Protein AF-A0A484FQI4-F1 (afdb_monomer_lite)

pLDDT: mean 73.91, std 22.21, range [32.84, 96.06]

Radius of gyration: 24.06 Å; chains: 1; bounding box: 72×67×41 Å

Structure (mmCIF, N/CA/C/O backbone):
data_AF-A0A484FQI4-F1
#
_entry.id   AF-A0A484FQI4-F1
#
loop_
_atom_site.group_PDB
_atom_site.id
_atom_site.type_symbol
_atom_site.label_atom_id
_atom_site.label_alt_id
_atom_site.label_comp_id
_atom_site.label_asym_id
_atom_site.label_entity_id
_atom_site.label_seq_id
_atom_site.pdbx_PDB_ins_code
_atom_site.Cartn_x
_atom_site.Cartn_y
_atom_site.Cartn_z
_atom_site.occupancy
_atom_site.B_iso_or_equiv
_atom_site.auth_seq_id
_atom_site.auth_comp_id
_atom_site.auth_asym_id
_atom_site.auth_atom_id
_atom_site.pdbx_PDB_model_num
ATOM 1 N N . MET A 1 1 ? -56.337 42.368 -18.624 1.00 35.72 1 MET A N 1
ATOM 2 C CA . MET A 1 1 ? -56.984 42.979 -17.447 1.00 35.72 1 MET A CA 1
ATOM 3 C C . MET A 1 1 ? -56.050 42.808 -16.255 1.00 35.72 1 MET A C 1
ATOM 5 O O . MET A 1 1 ? -55.708 41.681 -15.943 1.00 35.72 1 MET A O 1
ATOM 9 N N . TYR A 1 2 ? -55.596 43.946 -15.723 1.00 35.25 2 TYR A N 1
ATOM 10 C CA . TYR A 1 2 ? -54.924 44.242 -14.446 1.00 35.25 2 TYR A CA 1
ATOM 11 C C . TYR A 1 2 ? -53.632 43.528 -13.981 1.00 35.25 2 TYR A C 1
ATOM 13 O O . TYR A 1 2 ? -53.630 42.452 -13.396 1.00 35.25 2 TYR A O 1
ATOM 21 N N . LEU A 1 3 ? -52.545 44.292 -14.160 1.00 34.69 3 LEU A N 1
ATOM 22 C CA . LEU A 1 3 ? -51.413 44.529 -13.253 1.00 34.69 3 LEU A CA 1
ATOM 23 C C . LEU A 1 3 ? -51.854 44.702 -11.776 1.00 34.69 3 LEU A C 1
ATOM 25 O O . LEU A 1 3 ? -52.909 45.290 -11.551 1.00 34.69 3 LEU A O 1
ATOM 29 N N . ILE A 1 4 ? -51.010 44.331 -10.800 1.00 43.09 4 ILE A N 1
ATOM 30 C CA . ILE A 1 4 ? -50.448 45.228 -9.754 1.00 43.09 4 ILE A CA 1
ATOM 31 C C . ILE A 1 4 ? -49.580 44.434 -8.747 1.00 43.09 4 ILE A C 1
ATOM 33 O O . ILE A 1 4 ? -50.003 43.448 -8.149 1.00 43.09 4 ILE A O 1
ATOM 37 N N . LEU A 1 5 ? -48.347 44.931 -8.591 1.00 40.19 5 LEU A N 1
ATOM 38 C CA . LEU A 1 5 ? -47.340 44.689 -7.550 1.00 40.19 5 LEU A CA 1
ATOM 39 C C . LEU A 1 5 ? -47.883 44.841 -6.121 1.00 40.19 5 LEU A C 1
ATOM 41 O O . LEU A 1 5 ? -48.623 45.781 -5.877 1.00 40.19 5 LEU A O 1
ATOM 45 N N . PHE A 1 6 ? -47.278 44.144 -5.152 1.00 36.16 6 PHE A N 1
ATOM 46 C CA . PHE A 1 6 ? -46.799 44.818 -3.937 1.00 36.16 6 PHE A CA 1
ATOM 47 C C . PHE A 1 6 ? -45.475 44.220 -3.455 1.00 36.16 6 PHE A C 1
ATOM 49 O O . PHE A 1 6 ? -45.371 43.050 -3.101 1.00 36.16 6 PHE A O 1
ATOM 56 N N . ALA A 1 7 ? -44.460 45.081 -3.448 1.00 38.53 7 ALA A N 1
ATOM 57 C CA . ALA A 1 7 ? -43.189 44.898 -2.775 1.00 38.53 7 ALA A CA 1
ATOM 58 C C . ALA A 1 7 ? -43.320 45.261 -1.287 1.00 38.53 7 ALA A C 1
ATOM 60 O O . ALA A 1 7 ? -44.008 46.224 -0.948 1.00 38.53 7 ALA A O 1
ATOM 61 N N . ARG A 1 8 ? -42.557 44.591 -0.416 1.00 41.00 8 ARG A N 1
ATOM 62 C CA . ARG A 1 8 ? -41.983 45.228 0.777 1.00 41.00 8 ARG A CA 1
ATOM 63 C C . ARG A 1 8 ? -40.586 44.686 1.054 1.00 41.00 8 ARG A C 1
ATOM 65 O O . ARG A 1 8 ? -40.403 43.515 1.363 1.00 41.00 8 ARG A O 1
ATOM 72 N N . LEU A 1 9 ? -39.626 45.601 0.943 1.00 36.59 9 LEU A N 1
ATOM 73 C CA . LEU A 1 9 ? -38.297 45.518 1.528 1.00 36.59 9 LEU A CA 1
ATOM 74 C C . LEU A 1 9 ? -38.392 45.492 3.060 1.00 36.59 9 LEU A C 1
ATOM 76 O O . LEU A 1 9 ? -39.155 46.270 3.633 1.00 36.59 9 LEU A O 1
ATOM 80 N N . ILE A 1 10 ? -37.506 44.733 3.706 1.00 47.31 10 ILE A N 1
ATOM 81 C CA . ILE A 1 10 ? -36.900 45.148 4.976 1.00 47.31 10 ILE A CA 1
ATOM 82 C C . ILE A 1 10 ? -35.379 45.063 4.814 1.00 47.31 10 ILE A C 1
ATOM 84 O O . ILE A 1 10 ? -34.810 44.011 4.538 1.00 47.31 10 ILE A O 1
ATOM 88 N N . TYR A 1 11 ? -34.761 46.234 4.940 1.00 32.84 11 TYR A N 1
ATOM 89 C CA . TYR A 1 11 ? -33.333 46.492 5.082 1.00 32.84 11 TYR A CA 1
ATOM 90 C C . TYR A 1 11 ? -32.823 45.938 6.424 1.00 32.84 11 TYR A C 1
ATOM 92 O O . TYR A 1 11 ? -33.485 46.110 7.444 1.00 32.84 11 TYR A O 1
ATOM 100 N N . GLY A 1 12 ? -31.618 45.365 6.456 1.00 33.72 12 GLY A N 1
ATOM 101 C CA . GLY A 1 12 ? -30.969 44.970 7.710 1.00 33.72 12 GLY A CA 1
ATOM 102 C C . GLY A 1 12 ? -29.558 44.434 7.500 1.00 33.72 12 GLY A C 1
ATOM 103 O O . GLY A 1 12 ? -29.353 43.253 7.267 1.00 33.72 12 GLY A O 1
ATOM 104 N N . THR A 1 13 ? -28.586 45.335 7.548 1.00 42.75 13 THR A N 1
ATOM 105 C CA . THR A 1 13 ? -27.150 45.134 7.332 1.00 42.75 13 THR A CA 1
ATOM 106 C C . THR A 1 13 ? -26.477 44.252 8.390 1.00 42.75 13 THR A C 1
ATOM 108 O O . THR A 1 13 ? -26.612 44.531 9.580 1.00 42.75 13 THR A O 1
ATOM 111 N N . SER A 1 14 ? -25.621 43.310 7.979 1.00 39.47 14 SER A N 1
ATOM 112 C CA . SER A 1 14 ? -24.415 42.932 8.736 1.00 39.47 14 SER A CA 1
ATOM 113 C C . SER A 1 14 ? -23.337 42.340 7.825 1.00 39.47 14 SER A C 1
ATOM 115 O O . SER A 1 14 ? -23.612 41.641 6.855 1.00 39.47 14 SER A O 1
ATOM 117 N N . ARG A 1 15 ? -22.103 42.741 8.125 1.00 41.00 15 ARG A N 1
ATOM 118 C CA . ARG A 1 15 ? -20.862 42.572 7.366 1.00 41.00 15 ARG A CA 1
ATOM 119 C C . ARG A 1 15 ? -20.367 41.117 7.329 1.00 41.00 15 ARG A C 1
ATOM 121 O O . ARG A 1 15 ? -20.422 40.431 8.335 1.00 41.00 15 ARG A O 1
ATOM 128 N N . VAL A 1 16 ? -19.786 40.761 6.178 1.00 39.62 16 VAL A N 1
ATOM 129 C CA . VAL A 1 16 ? -18.525 40.016 5.963 1.00 39.62 16 VAL A CA 1
ATOM 130 C C . VAL A 1 16 ? -18.242 38.798 6.856 1.00 39.62 16 VAL A C 1
ATOM 132 O O . VAL A 1 16 ? -17.796 38.958 7.984 1.00 39.62 16 VAL A O 1
ATOM 135 N N . GLN A 1 17 ? -18.245 37.602 6.251 1.00 38.94 17 GLN A N 1
ATOM 136 C CA . GLN A 1 17 ? -17.130 36.660 6.424 1.00 38.94 17 GLN A CA 1
ATOM 137 C C . GLN A 1 17 ? -17.020 35.694 5.224 1.00 38.94 17 GLN A C 1
ATOM 139 O O . GLN A 1 17 ? -18.004 35.038 4.887 1.00 38.94 17 GLN A O 1
ATOM 144 N N . PRO A 1 18 ? -15.853 35.588 4.560 1.00 42.28 18 PRO A N 1
ATOM 145 C CA . PRO A 1 18 ? -15.607 34.577 3.541 1.00 42.28 18 PRO A CA 1
ATOM 146 C C . PRO A 1 18 ? -15.161 33.279 4.225 1.00 42.28 18 PRO A C 1
ATOM 148 O O . PRO A 1 18 ? -14.034 33.182 4.709 1.00 42.28 18 PRO A O 1
ATOM 151 N N . SER A 1 19 ? -16.020 32.262 4.275 1.00 44.78 19 SER A N 1
ATOM 152 C CA . SER A 1 19 ? -15.604 30.913 4.672 1.00 44.78 19 SER A CA 1
ATOM 153 C C . SER A 1 19 ? -14.944 30.208 3.487 1.00 44.78 19 SER A C 1
ATOM 155 O O . SER A 1 19 ? -15.548 29.408 2.775 1.00 44.78 19 SER A O 1
ATOM 157 N N . LEU A 1 20 ? -13.672 30.554 3.291 1.00 40.75 20 LEU A N 1
ATOM 158 C CA . LEU A 1 20 ? -12.640 29.615 2.865 1.00 40.75 20 LEU A CA 1
ATOM 159 C C . LEU A 1 20 ? -12.588 28.438 3.870 1.00 40.75 20 LEU A C 1
ATOM 161 O O . LEU A 1 20 ? -12.995 28.606 5.017 1.00 40.75 20 LEU A O 1
ATOM 165 N N . LEU A 1 21 ? -11.987 27.311 3.464 1.00 38.75 21 LEU A N 1
ATOM 166 C CA . LEU A 1 21 ? -11.820 26.041 4.202 1.00 38.75 21 LEU A CA 1
ATOM 167 C C . LEU A 1 21 ? -13.087 25.167 4.218 1.00 38.75 21 LEU A C 1
ATOM 169 O O . LEU A 1 21 ? -14.098 25.505 4.809 1.00 38.75 21 LEU A O 1
ATOM 173 N N . ARG A 1 22 ? -13.082 23.974 3.628 1.00 37.97 22 ARG A N 1
ATOM 174 C CA . ARG A 1 22 ? -12.135 22.902 3.935 1.00 37.97 22 ARG A CA 1
ATOM 175 C C . ARG A 1 22 ? -12.051 21.968 2.729 1.00 37.97 22 ARG A C 1
ATOM 177 O O . ARG A 1 22 ? -13.027 21.312 2.379 1.00 37.97 22 ARG A O 1
ATOM 184 N N . HIS A 1 23 ? -10.874 21.884 2.112 1.00 37.53 23 HIS A N 1
ATOM 185 C CA . HIS A 1 23 ? -10.513 20.671 1.390 1.00 37.53 23 HIS A CA 1
ATOM 186 C C . HIS A 1 23 ? -10.647 19.540 2.406 1.00 37.53 23 HIS A C 1
ATOM 188 O O . HIS A 1 23 ? -9.883 19.483 3.369 1.00 37.53 23 HIS A O 1
ATOM 194 N N . HIS A 1 24 ? -11.659 18.693 2.238 1.00 41.59 24 HIS A N 1
ATOM 195 C CA . HIS A 1 24 ? -11.746 17.414 2.922 1.00 41.59 24 HIS A CA 1
ATOM 196 C C . HIS A 1 24 ? -10.610 16.528 2.390 1.00 41.59 24 HIS A C 1
ATOM 198 O O . HIS A 1 24 ? -10.826 15.596 1.620 1.00 41.59 24 HIS A O 1
ATOM 204 N N . LEU A 1 25 ? -9.376 16.853 2.783 1.00 44.66 25 LEU A N 1
ATOM 205 C CA . LEU A 1 25 ? -8.340 15.858 2.971 1.00 44.66 25 LEU A CA 1
ATOM 206 C C . LEU A 1 25 ? -8.942 14.879 3.973 1.00 44.66 25 LEU A C 1
ATOM 208 O O . LEU A 1 25 ? -9.208 15.223 5.125 1.00 44.66 25 LEU A O 1
ATOM 212 N N . PHE A 1 26 ? -9.286 13.697 3.478 1.00 43.44 26 PHE A N 1
ATOM 213 C CA . PHE A 1 26 ? -9.674 12.557 4.290 1.00 43.44 26 PHE A CA 1
ATOM 214 C C . PHE A 1 26 ? -8.426 12.137 5.090 1.00 43.44 26 PHE A C 1
ATOM 216 O O . PHE A 1 26 ? -7.767 11.162 4.746 1.00 43.44 26 PHE A O 1
ATOM 223 N N . ASN A 1 27 ? -8.053 12.909 6.118 1.00 44.16 27 ASN A N 1
ATOM 224 C CA . ASN A 1 27 ? -7.050 12.484 7.088 1.00 44.16 27 ASN A CA 1
ATOM 225 C C . ASN A 1 27 ? -7.704 11.405 7.939 1.00 44.16 27 ASN A C 1
ATOM 227 O O . ASN A 1 27 ? -8.528 11.673 8.815 1.00 44.16 27 ASN A O 1
ATOM 231 N N . MET A 1 28 ? -7.393 10.161 7.599 1.00 58.38 28 MET A N 1
ATOM 232 C CA . MET A 1 28 ? -7.670 9.031 8.462 1.00 58.38 28 MET A CA 1
ATOM 233 C C . MET A 1 28 ? -6.585 8.988 9.531 1.00 58.38 28 MET A C 1
ATOM 235 O O . MET A 1 28 ? -5.453 8.603 9.254 1.00 58.38 28 MET A O 1
ATOM 239 N N . HIS A 1 29 ? -6.947 9.381 10.746 1.00 50.81 29 HIS A N 1
ATOM 240 C CA . HIS A 1 29 ? -6.098 9.245 11.919 1.00 50.81 29 HIS A CA 1
ATOM 241 C C . HIS A 1 29 ? -6.399 7.892 12.574 1.00 50.81 29 HIS A C 1
ATOM 243 O O . HIS A 1 29 ? -7.506 7.676 13.076 1.00 50.81 29 HIS A O 1
ATOM 249 N N . PHE A 1 30 ? -5.454 6.951 12.509 1.00 50.44 30 PHE A N 1
ATOM 250 C CA . PHE A 1 30 ? -5.636 5.605 13.054 1.00 50.44 30 PHE A CA 1
ATOM 251 C C . PHE A 1 30 ? -5.093 5.520 14.486 1.00 50.44 30 PHE A C 1
ATOM 253 O O . PHE A 1 30 ? -3.892 5.639 14.707 1.00 50.44 30 PHE A O 1
ATOM 260 N N . SER A 1 31 ? -5.977 5.279 15.459 1.00 46.88 31 SER A N 1
ATOM 261 C CA . SER A 1 31 ? -5.616 4.980 16.852 1.00 46.88 31 SER A CA 1
ATOM 262 C C . SER A 1 31 ? -5.973 3.526 17.142 1.00 46.88 31 SER A C 1
ATOM 264 O O . SER A 1 31 ? -7.096 3.221 17.540 1.00 46.88 31 SER A O 1
ATOM 266 N N . SER A 1 32 ? -5.066 2.586 16.891 1.00 52.16 32 SER A N 1
ATOM 267 C CA . SER A 1 32 ? -5.269 1.191 17.296 1.00 52.16 32 SER A CA 1
ATOM 268 C C . SER A 1 32 ? -3.954 0.580 17.758 1.00 52.16 32 SER A C 1
ATOM 270 O O . SER A 1 32 ? -2.983 0.535 17.011 1.00 52.16 32 SER A O 1
ATOM 272 N N . PHE A 1 33 ? -3.939 0.121 19.007 1.00 57.03 33 PHE A N 1
ATOM 273 C CA . PHE A 1 33 ? -2.843 -0.594 19.652 1.00 57.03 33 PHE 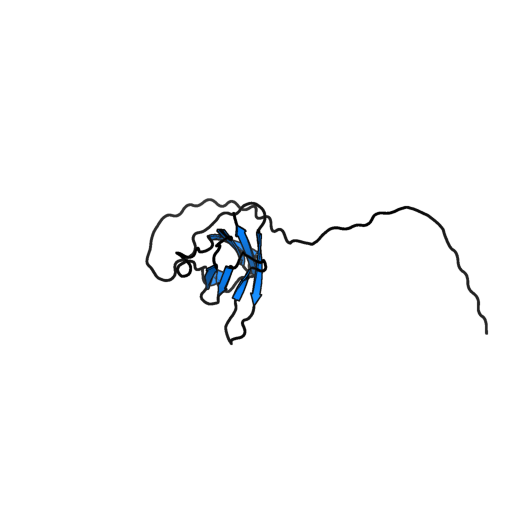A CA 1
ATOM 274 C C . PHE A 1 33 ? -3.316 -2.019 19.930 1.00 57.03 33 PHE A C 1
ATOM 276 O O . PHE A 1 33 ? -4.208 -2.229 20.748 1.00 57.03 33 PHE A O 1
ATOM 283 N N . ILE A 1 34 ? -2.725 -3.002 19.252 1.00 54.47 34 ILE A N 1
ATOM 284 C CA . ILE A 1 34 ? -2.832 -4.408 19.646 1.00 54.47 34 ILE A CA 1
ATOM 285 C C . ILE A 1 34 ? -1.415 -4.978 19.630 1.00 54.47 34 ILE A C 1
ATOM 287 O O . ILE A 1 34 ? -0.811 -5.156 18.576 1.00 54.47 34 ILE A O 1
ATOM 291 N N . SER A 1 35 ? -0.877 -5.209 20.827 1.00 55.78 35 SER A N 1
ATOM 292 C CA . SER A 1 35 ? 0.399 -5.888 21.036 1.00 55.78 35 SER A CA 1
ATOM 293 C C . SER A 1 35 ? 0.245 -7.387 20.807 1.00 55.78 35 SER A C 1
ATOM 295 O O . SER A 1 35 ? -0.502 -8.037 21.532 1.00 55.78 35 SER A O 1
ATOM 297 N N . ALA A 1 36 ? 1.030 -7.937 19.884 1.00 48.75 36 ALA A N 1
ATOM 298 C CA . ALA A 1 36 ? 1.568 -9.291 19.979 1.00 48.75 36 ALA A CA 1
ATOM 299 C C . ALA A 1 36 ? 2.780 -9.412 19.045 1.00 48.75 36 ALA A C 1
ATOM 301 O O . ALA A 1 36 ? 2.652 -9.325 17.827 1.00 48.75 36 ALA A O 1
ATOM 302 N N . ALA A 1 37 ? 3.966 -9.599 19.622 1.00 56.16 37 ALA A N 1
ATOM 303 C CA . ALA A 1 37 ? 5.133 -10.047 18.877 1.00 56.16 37 ALA A CA 1
ATOM 304 C C . ALA A 1 37 ? 4.981 -11.547 18.586 1.00 56.16 37 ALA A C 1
ATOM 306 O O . ALA A 1 37 ? 4.738 -12.325 19.508 1.00 56.16 37 ALA A O 1
ATOM 307 N N . ALA A 1 38 ? 5.169 -11.957 17.334 1.00 48.75 38 ALA A N 1
ATOM 308 C CA . ALA A 1 38 ? 5.356 -13.356 16.975 1.00 48.75 38 ALA A CA 1
ATOM 309 C C . ALA A 1 38 ? 6.615 -13.488 16.110 1.00 48.75 38 ALA A C 1
ATOM 311 O O . ALA A 1 38 ? 6.721 -12.910 15.030 1.00 48.75 38 ALA A O 1
ATOM 312 N N . LEU A 1 39 ? 7.592 -14.224 16.641 1.00 57.75 39 LEU A N 1
ATOM 313 C CA . LEU A 1 39 ? 8.778 -14.687 15.931 1.00 57.75 39 LEU A CA 1
ATOM 314 C C . LEU A 1 39 ? 8.421 -15.886 15.027 1.00 57.75 39 LEU A C 1
ATOM 316 O O . LEU A 1 39 ? 7.511 -16.647 15.348 1.00 57.75 39 LEU A O 1
ATOM 320 N N . PHE A 1 40 ? 9.254 -16.075 13.994 1.00 45.19 40 PHE A N 1
ATOM 321 C CA . PHE A 1 40 ? 9.634 -17.328 13.307 1.00 45.19 40 PHE A CA 1
ATOM 322 C C . PHE A 1 40 ? 9.216 -17.551 11.830 1.00 45.19 40 PHE A C 1
ATOM 324 O O . PHE A 1 40 ? 8.070 -17.818 11.502 1.00 45.19 40 PHE A O 1
ATOM 331 N N . VAL A 1 41 ? 10.270 -17.506 10.989 1.00 43.91 41 VAL A N 1
ATOM 332 C CA . VAL A 1 41 ? 10.714 -18.390 9.877 1.00 43.91 41 VAL A CA 1
ATOM 333 C C . VAL A 1 41 ? 9.686 -18.875 8.837 1.00 43.91 41 VAL A C 1
ATOM 335 O O . VAL A 1 41 ? 8.830 -19.689 9.158 1.00 43.91 41 VAL A O 1
ATOM 338 N N . SER A 1 42 ? 9.912 -18.580 7.543 1.00 47.25 42 SER A N 1
ATOM 339 C CA . SER A 1 42 ? 10.322 -19.589 6.528 1.00 47.25 42 SER A CA 1
ATOM 340 C C . SER A 1 42 ? 10.155 -19.162 5.063 1.00 47.25 42 SER A C 1
ATOM 342 O O . SER A 1 42 ? 9.146 -18.590 4.682 1.00 47.25 42 SER A O 1
ATOM 344 N N . ALA A 1 43 ? 11.151 -19.593 4.276 1.00 37.34 43 ALA A N 1
ATOM 345 C CA . ALA A 1 43 ? 11.122 -20.086 2.892 1.00 37.34 43 ALA A CA 1
ATOM 346 C C . ALA A 1 43 ? 10.538 -19.210 1.761 1.00 37.34 43 ALA A C 1
ATOM 348 O O . ALA A 1 43 ? 9.421 -18.716 1.777 1.00 37.34 43 ALA A O 1
ATOM 349 N N . ARG A 1 44 ? 11.347 -19.076 0.708 1.00 47.56 44 ARG A N 1
ATOM 350 C CA . ARG A 1 44 ? 11.209 -18.139 -0.408 1.00 47.56 44 ARG A CA 1
ATOM 351 C C . ARG A 1 44 ? 10.165 -18.627 -1.420 1.00 47.56 44 ARG A C 1
ATOM 353 O O . ARG A 1 44 ? 10.507 -19.271 -2.404 1.00 47.56 44 ARG A O 1
ATOM 360 N N . ALA A 1 45 ? 8.914 -18.270 -1.177 1.00 41.75 45 ALA A N 1
ATOM 361 C CA . ALA A 1 45 ? 7.866 -18.068 -2.173 1.00 41.75 45 ALA A CA 1
ATOM 362 C C . ALA A 1 45 ? 7.159 -16.777 -1.741 1.00 41.75 45 ALA A C 1
ATOM 364 O O . ALA A 1 45 ? 6.769 -16.712 -0.582 1.00 41.75 45 ALA A O 1
ATOM 365 N N . GLY A 1 46 ? 7.126 -15.749 -2.605 1.00 55.84 46 GLY A N 1
ATOM 366 C CA . GLY A 1 46 ? 6.711 -14.357 -2.322 1.00 55.84 46 GLY A CA 1
ATOM 367 C C . GLY A 1 46 ? 6.130 -14.118 -0.924 1.00 55.84 46 GLY A C 1
ATOM 368 O O . GLY A 1 46 ? 4.941 -14.343 -0.707 1.00 55.84 46 GLY A O 1
ATOM 369 N N . GLY A 1 47 ? 6.997 -13.746 0.024 1.00 75.44 47 GLY A N 1
ATOM 370 C CA . GLY A 1 47 ? 6.662 -13.672 1.447 1.00 75.44 47 GLY A CA 1
ATOM 371 C C . GLY A 1 47 ? 5.546 -12.675 1.749 1.00 75.44 47 GLY A C 1
ATOM 372 O O . GLY A 1 47 ? 5.221 -11.820 0.929 1.00 75.44 47 GLY A O 1
ATOM 373 N N . LEU A 1 48 ? 4.945 -12.781 2.934 1.00 87.69 48 LEU A N 1
ATOM 374 C CA . LEU A 1 48 ? 4.027 -11.755 3.423 1.00 87.69 48 LEU A CA 1
ATOM 375 C C . LEU A 1 48 ? 4.825 -10.552 3.936 1.00 87.69 48 LEU A C 1
ATOM 377 O O . LEU A 1 48 ? 5.844 -10.718 4.608 1.00 87.69 48 LEU A O 1
ATOM 381 N N . CYS A 1 49 ? 4.340 -9.345 3.655 1.00 90.31 49 CYS A N 1
ATOM 382 C CA . CYS A 1 49 ? 4.861 -8.132 4.264 1.00 90.31 49 CYS A CA 1
ATOM 383 C C . CYS A 1 49 ? 4.776 -8.242 5.791 1.00 90.31 49 CYS A C 1
ATOM 385 O O . CYS A 1 49 ? 3.766 -8.697 6.334 1.00 90.31 49 CYS A O 1
ATOM 387 N N . ALA A 1 50 ? 5.819 -7.782 6.482 1.00 90.50 50 ALA A N 1
ATOM 388 C CA . ALA A 1 50 ? 5.793 -7.688 7.935 1.00 90.50 50 ALA A CA 1
ATOM 389 C C . ALA A 1 50 ? 4.693 -6.717 8.383 1.00 90.50 50 ALA A C 1
ATOM 391 O O . ALA A 1 50 ? 4.464 -5.699 7.724 1.00 90.50 50 ALA A O 1
ATOM 392 N N . ASP A 1 51 ? 4.043 -7.004 9.508 1.00 91.88 51 ASP A N 1
ATOM 393 C CA . ASP A 1 51 ? 3.079 -6.077 10.096 1.00 91.88 51 ASP A CA 1
ATOM 394 C C . ASP A 1 51 ? 3.778 -4.771 10.519 1.00 91.88 51 ASP A C 1
ATOM 396 O O . ASP A 1 51 ? 4.959 -4.754 10.880 1.00 91.88 51 ASP A O 1
ATOM 400 N N . ALA A 1 52 ? 3.046 -3.662 10.455 1.00 92.44 52 ALA A N 1
ATOM 401 C CA . ALA A 1 52 ? 3.534 -2.342 10.831 1.00 92.44 52 ALA A CA 1
ATOM 402 C C . ALA A 1 52 ? 2.538 -1.637 11.751 1.00 92.44 52 ALA A C 1
ATOM 404 O O . ALA A 1 52 ? 1.329 -1.823 11.641 1.00 92.44 52 ALA A O 1
ATOM 405 N N . THR A 1 53 ? 3.055 -0.767 12.611 1.00 91.81 53 THR A N 1
ATOM 406 C CA . THR A 1 53 ? 2.247 0.179 13.383 1.00 91.81 53 THR A CA 1
ATOM 407 C C . THR A 1 53 ? 2.472 1.563 12.806 1.00 91.81 53 THR A C 1
ATOM 409 O O . THR A 1 53 ? 3.617 1.971 12.616 1.00 91.81 53 THR A O 1
ATOM 412 N N . VAL A 1 54 ? 1.388 2.282 12.535 1.00 90.06 54 VAL A N 1
ATOM 413 C CA . VAL A 1 54 ? 1.439 3.658 12.034 1.00 90.06 54 VAL A CA 1
ATOM 414 C C . VAL A 1 54 ? 0.866 4.612 13.070 1.00 90.06 54 VAL A C 1
ATOM 416 O O . VAL A 1 54 ? -0.022 4.251 13.843 1.00 90.06 54 VAL A O 1
ATOM 419 N N . THR A 1 55 ? 1.378 5.834 13.081 1.00 88.81 55 THR A N 1
ATOM 420 C CA . THR A 1 55 ? 0.861 6.946 13.880 1.00 88.81 55 THR A CA 1
ATOM 421 C C . THR A 1 55 ? 0.789 8.194 13.005 1.00 88.81 55 THR A C 1
ATOM 423 O O . THR A 1 55 ? 1.446 8.274 11.966 1.00 88.81 55 THR A O 1
ATOM 426 N N . GLY A 1 56 ? -0.028 9.168 13.405 1.00 89.62 56 GLY A N 1
ATOM 427 C CA . GLY A 1 56 ? -0.229 10.390 12.628 1.00 89.62 56 GLY A CA 1
ATOM 428 C C . GLY A 1 56 ? -1.029 10.165 11.344 1.00 89.62 56 GLY A C 1
ATOM 429 O O . GLY A 1 56 ? -1.719 9.156 11.182 1.00 89.62 56 GLY A O 1
ATOM 430 N N . ASP A 1 57 ? -0.948 11.133 10.439 1.00 91.69 57 ASP A N 1
ATOM 431 C CA . ASP A 1 57 ? -1.741 11.160 9.214 1.00 91.69 57 ASP A CA 1
ATOM 432 C C . ASP A 1 57 ? -1.033 10.462 8.049 1.00 91.69 57 ASP A C 1
ATOM 434 O O . ASP A 1 57 ? 0.182 10.573 7.877 1.00 91.69 57 ASP A O 1
ATOM 438 N N . ALA A 1 58 ? -1.810 9.764 7.219 1.00 92.69 58 ALA A N 1
ATOM 439 C CA . ALA A 1 58 ? -1.303 9.177 5.986 1.00 92.69 58 ALA A CA 1
ATOM 440 C C . ALA A 1 58 ? -0.781 10.265 5.036 1.00 92.69 58 ALA A C 1
ATOM 442 O O . ALA A 1 58 ? -1.448 11.275 4.806 1.00 92.69 58 ALA A O 1
ATOM 443 N N . ILE A 1 59 ? 0.371 10.016 4.414 1.00 93.50 59 ILE A N 1
ATOM 444 C CA . ILE A 1 59 ? 0.953 10.917 3.411 1.00 93.50 59 ILE A CA 1
ATOM 445 C C . ILE A 1 59 ? 0.351 10.705 2.022 1.00 93.50 59 ILE A C 1
ATOM 447 O O . ILE A 1 59 ? 0.505 11.550 1.144 1.00 93.50 59 ILE A O 1
ATOM 451 N N . THR A 1 60 ? -0.306 9.561 1.800 1.00 94.19 60 THR A N 1
ATOM 452 C CA . THR A 1 60 ? -0.984 9.276 0.538 1.00 94.19 60 THR A CA 1
ATOM 453 C C . THR A 1 60 ? -2.189 8.362 0.708 1.00 94.19 60 THR A C 1
ATOM 455 O O . THR A 1 60 ? -2.221 7.484 1.571 1.00 94.19 60 THR A O 1
ATOM 458 N N . GLY A 1 61 ? -3.191 8.555 -0.146 1.00 94.31 61 GLY A N 1
ATOM 459 C CA . GLY A 1 61 ? -4.289 7.609 -0.338 1.00 94.31 61 GLY A CA 1
ATOM 460 C C . GLY A 1 61 ? -4.142 6.858 -1.657 1.00 94.31 61 GLY A C 1
ATOM 461 O O . GLY A 1 61 ? -3.445 7.306 -2.567 1.00 94.31 61 GLY A O 1
ATOM 462 N N . PHE A 1 62 ? -4.845 5.740 -1.802 1.00 95.31 62 PHE A N 1
ATOM 463 C CA . PHE A 1 62 ? -4.794 4.952 -3.031 1.00 95.31 62 PHE A CA 1
ATOM 464 C C . PHE A 1 62 ? -6.021 5.192 -3.918 1.00 95.31 62 PHE A C 1
ATOM 466 O O . PHE A 1 62 ? -7.062 5.707 -3.496 1.00 95.31 62 PHE A O 1
ATOM 473 N N . ARG A 1 63 ? -5.881 4.849 -5.196 1.00 94.00 63 ARG A N 1
ATOM 474 C CA . ARG A 1 63 ? -6.962 4.753 -6.176 1.00 94.00 63 ARG A CA 1
ATOM 475 C C . ARG A 1 63 ? -7.023 3.330 -6.704 1.00 94.00 63 ARG A C 1
ATOM 477 O O . ARG A 1 63 ? -5.987 2.709 -6.919 1.00 94.00 63 ARG A O 1
ATOM 484 N N . PHE A 1 64 ? -8.237 2.856 -6.942 1.00 92.19 64 PHE A N 1
ATOM 485 C CA . PHE A 1 64 ? -8.483 1.603 -7.636 1.00 92.19 64 PHE A CA 1
ATOM 486 C C . PHE A 1 64 ? -8.585 1.853 -9.143 1.00 92.19 64 PHE A C 1
ATOM 488 O O . PHE A 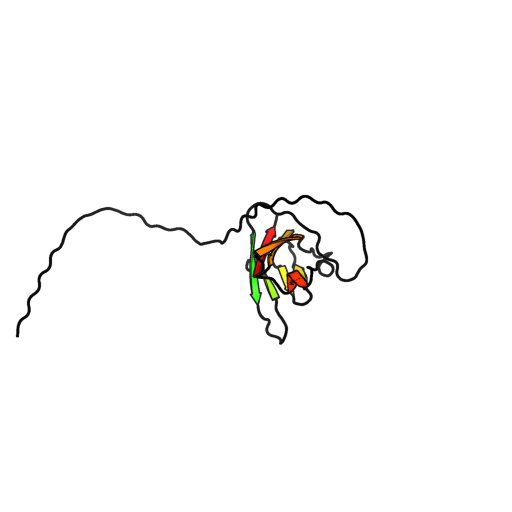1 64 ? -9.272 2.777 -9.581 1.00 92.19 64 PHE A O 1
ATOM 495 N N . SER A 1 65 ? -7.925 1.012 -9.928 1.00 89.25 65 SER A N 1
ATOM 496 C CA . SER A 1 65 ? -8.083 0.905 -11.373 1.00 89.25 65 SER A CA 1
ATOM 497 C C . SER A 1 65 ? -8.430 -0.536 -11.711 1.00 89.25 65 SER A C 1
ATOM 499 O O . SER A 1 65 ? -7.735 -1.457 -11.291 1.00 89.25 65 SER A O 1
ATOM 501 N N . SER A 1 66 ? -9.470 -0.748 -12.510 1.00 84.44 66 SER A N 1
ATOM 502 C CA . SER A 1 66 ? -9.858 -2.072 -13.009 1.00 84.44 66 SER A CA 1
ATOM 503 C C . SER A 1 66 ? -9.005 -2.545 -14.195 1.00 84.44 66 SER A C 1
ATOM 505 O O . SER A 1 66 ? -9.477 -3.359 -14.983 1.00 84.44 66 SER A O 1
ATOM 507 N N . GLY A 1 67 ? -7.786 -2.005 -14.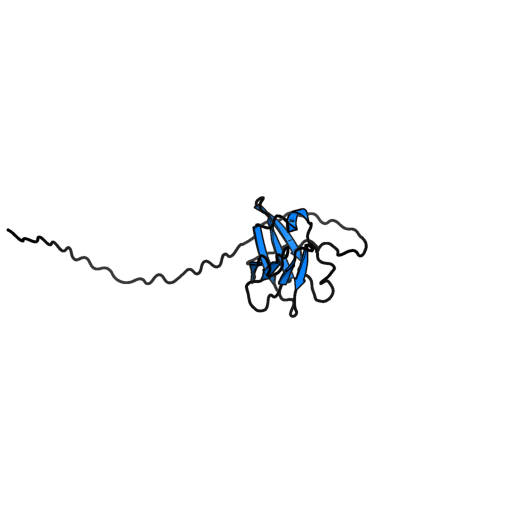349 1.00 69.06 67 GLY A N 1
ATOM 508 C CA . GLY A 1 67 ? -6.864 -2.331 -15.438 1.00 69.06 67 GLY A CA 1
ATOM 509 C C . GLY A 1 67 ? -7.391 -1.966 -16.834 1.00 69.06 67 GLY A C 1
ATOM 510 O O . GLY A 1 67 ? -8.552 -1.616 -17.022 1.00 69.06 67 GLY A O 1
ATOM 511 N N . TYR A 1 68 ? -6.512 -2.037 -17.837 1.00 55.66 68 TYR A N 1
ATOM 512 C CA . TYR A 1 68 ? -6.891 -1.980 -19.262 1.00 55.66 68 TYR A CA 1
ATOM 513 C C . TYR A 1 68 ? -6.969 -3.390 -19.891 1.00 55.66 68 TYR A C 1
ATOM 515 O O . TYR A 1 68 ? -7.455 -3.548 -21.007 1.00 55.66 68 TYR A O 1
ATOM 523 N N . CYS A 1 69 ? -6.500 -4.421 -19.172 1.00 48.09 69 CYS A N 1
ATOM 524 C CA . CYS A 1 69 ? -6.484 -5.823 -19.600 1.00 48.09 69 CYS A CA 1
ATOM 525 C C . CYS A 1 69 ? -7.530 -6.646 -18.825 1.00 48.09 69 CYS A C 1
ATOM 527 O O . CYS A 1 69 ? -7.722 -6.402 -17.630 1.00 48.09 69 CYS A O 1
ATOM 529 N N . PRO A 1 70 ? -8.170 -7.652 -19.451 1.00 46.94 70 PRO A N 1
ATOM 530 C CA . PRO A 1 70 ? -9.180 -8.473 -18.789 1.00 46.94 70 PRO A CA 1
ATOM 531 C C . PRO A 1 70 ? -8.580 -9.226 -17.589 1.00 46.94 70 PRO A C 1
ATOM 533 O O . PRO A 1 70 ? -7.626 -9.984 -17.737 1.00 46.94 70 PRO A O 1
ATOM 536 N N . GLY A 1 71 ? -9.135 -8.987 -16.395 1.00 62.09 71 GLY A N 1
ATOM 537 C CA . GLY A 1 71 ? -8.706 -9.600 -15.128 1.00 62.09 71 GLY A CA 1
ATOM 538 C C . GLY A 1 71 ? -7.651 -8.816 -14.338 1.00 62.09 71 GLY A C 1
ATOM 539 O O . GLY A 1 71 ? -7.318 -9.207 -13.221 1.00 62.09 71 GLY A O 1
ATOM 540 N N . GLY A 1 72 ? -7.140 -7.706 -14.874 1.00 80.00 72 GLY A N 1
ATOM 541 C CA . GLY A 1 72 ? -6.218 -6.843 -14.142 1.00 80.00 72 GLY A CA 1
ATOM 542 C C . GLY A 1 72 ? -6.973 -5.881 -13.235 1.00 80.00 72 GLY A C 1
ATOM 543 O O . GLY A 1 72 ? -7.825 -5.150 -13.706 1.00 80.00 72 GLY A O 1
ATOM 544 N N . TRP A 1 73 ? -6.644 -5.817 -11.952 1.00 88.50 73 TRP A N 1
ATOM 545 C CA . TRP A 1 73 ? -6.966 -4.667 -11.112 1.00 88.50 73 TRP A CA 1
ATOM 546 C C . TRP A 1 73 ? -5.693 -4.156 -10.456 1.00 88.50 73 TRP A C 1
ATOM 548 O O . TRP A 1 73 ? -4.726 -4.894 -10.304 1.00 88.50 73 TRP A O 1
ATOM 558 N N . GLN A 1 74 ? -5.669 -2.889 -10.077 1.00 90.94 74 GLN A N 1
ATOM 559 C CA . GLN A 1 74 ? -4.532 -2.311 -9.386 1.00 90.94 74 GLN A CA 1
ATOM 560 C C . GLN A 1 74 ? -4.998 -1.250 -8.401 1.00 90.94 74 GLN A C 1
ATOM 562 O O . GLN A 1 74 ? -5.781 -0.366 -8.752 1.00 90.94 74 GLN A O 1
ATOM 567 N N . TRP A 1 75 ? -4.467 -1.306 -7.185 1.00 93.12 75 TRP A N 1
ATOM 568 C CA . TRP A 1 75 ? -4.454 -0.156 -6.292 1.00 93.12 75 TRP A CA 1
ATOM 569 C C . TRP A 1 75 ? -3.133 0.573 -6.469 1.00 93.12 75 TRP A C 1
ATOM 571 O O . TRP A 1 75 ? -2.082 -0.055 -6.434 1.00 93.12 75 TRP A O 1
ATOM 581 N N . TYR A 1 76 ? -3.167 1.884 -6.667 1.00 92.69 76 TYR A N 1
ATOM 582 C CA . TYR A 1 76 ? -1.966 2.698 -6.837 1.00 92.69 76 TYR A CA 1
ATOM 583 C C . TYR A 1 76 ? -2.079 3.981 -6.023 1.00 92.69 76 TYR A C 1
ATOM 585 O O . TYR A 1 76 ? -3.178 4.520 -5.855 1.00 92.69 76 TYR A O 1
ATOM 593 N N . SER A 1 77 ? -0.960 4.464 -5.491 1.00 92.88 77 SER A N 1
ATOM 594 C CA . SER A 1 77 ? -0.938 5.726 -4.759 1.00 92.88 77 SER A CA 1
ATOM 595 C C . SER A 1 77 ? -1.374 6.893 -5.646 1.00 92.88 77 SER A C 1
ATOM 597 O O . SER A 1 77 ? -1.102 6.958 -6.847 1.00 92.88 77 SER A O 1
ATOM 599 N N . ARG A 1 78 ? -2.129 7.815 -5.050 1.00 91.44 78 ARG A N 1
ATOM 600 C CA . ARG A 1 78 ? -2.686 8.985 -5.735 1.00 91.44 78 ARG A CA 1
ATOM 601 C C . ARG A 1 78 ? -1.657 10.092 -5.915 1.00 91.44 78 ARG A C 1
ATOM 603 O O . ARG A 1 78 ? -1.757 10.861 -6.873 1.00 91.44 78 ARG A O 1
ATOM 610 N N . ASP A 1 79 ? -0.747 10.208 -4.960 1.00 88.75 79 ASP A N 1
ATOM 611 C CA . ASP A 1 79 ? 0.102 11.377 -4.805 1.00 88.75 79 ASP A CA 1
ATOM 612 C C . ASP A 1 79 ? 1.455 11.160 -5.483 1.00 88.75 79 ASP A C 1
ATOM 614 O O . ASP A 1 79 ? 1.966 10.046 -5.603 1.00 88.75 79 ASP A O 1
ATOM 618 N N . LYS A 1 80 ? 2.033 12.244 -6.003 1.00 76.88 80 LYS A N 1
ATOM 619 C CA . LYS A 1 80 ? 3.314 12.163 -6.708 1.00 76.88 80 LYS A CA 1
ATOM 620 C C . LYS A 1 80 ? 4.429 11.832 -5.719 1.00 76.88 80 LYS A C 1
ATOM 622 O O . LYS A 1 80 ? 4.498 12.417 -4.645 1.00 76.88 80 LYS A O 1
ATOM 627 N N . GLY A 1 81 ? 5.340 10.951 -6.124 1.00 79.00 81 GLY A N 1
ATOM 628 C CA . GLY A 1 81 ? 6.537 10.624 -5.345 1.00 79.00 81 GLY A CA 1
ATOM 629 C C . GLY A 1 81 ? 6.336 9.565 -4.261 1.00 79.00 81 GLY A C 1
ATOM 630 O O . GLY A 1 81 ? 7.323 9.175 -3.650 1.00 79.00 81 GLY A O 1
ATOM 631 N N . THR A 1 82 ? 5.114 9.060 -4.062 1.00 81.12 82 THR A N 1
ATOM 632 C CA . THR A 1 82 ? 4.780 7.947 -3.153 1.00 81.12 82 THR A CA 1
ATOM 633 C C . THR A 1 82 ? 4.444 6.677 -3.928 1.00 81.12 82 THR A C 1
ATOM 635 O O . THR A 1 82 ? 3.572 5.924 -3.518 1.00 81.12 82 THR A O 1
ATOM 638 N N . THR A 1 83 ? 5.050 6.471 -5.101 1.00 86.06 83 THR A N 1
ATOM 639 C CA . THR A 1 83 ? 4.663 5.479 -6.120 1.00 86.06 83 THR A CA 1
ATOM 640 C C . THR A 1 83 ? 4.675 4.046 -5.581 1.00 86.06 83 THR A C 1
ATOM 642 O O . THR A 1 83 ? 5.680 3.350 -5.685 1.00 86.06 83 THR A O 1
ATOM 645 N N . ILE A 1 84 ? 3.547 3.590 -5.039 1.00 91.62 84 ILE A N 1
ATOM 646 C CA . ILE A 1 84 ? 3.325 2.232 -4.551 1.00 91.62 84 ILE A CA 1
ATOM 647 C C . ILE A 1 84 ? 2.071 1.670 -5.204 1.00 91.62 84 ILE A C 1
ATOM 649 O O . ILE A 1 84 ? 1.096 2.379 -5.457 1.00 91.62 84 ILE A O 1
ATOM 653 N N . THR A 1 85 ? 2.121 0.385 -5.507 1.00 92.25 85 THR A N 1
ATOM 654 C CA . THR A 1 85 ? 1.083 -0.345 -6.211 1.00 92.25 85 THR A CA 1
ATOM 655 C C . THR A 1 85 ? 0.832 -1.680 -5.539 1.00 92.25 85 THR A C 1
ATOM 657 O O . THR A 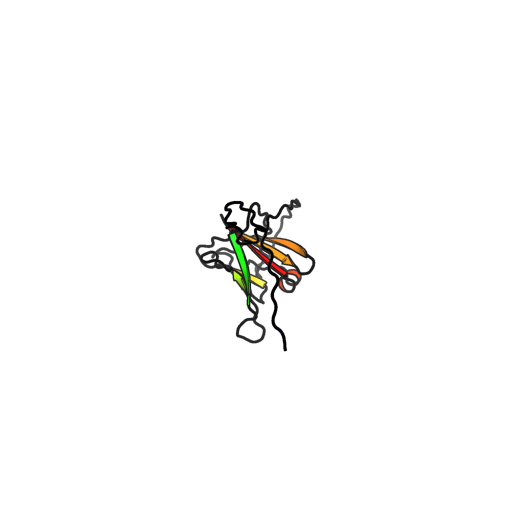1 85 ? 1.744 -2.275 -4.973 1.00 92.25 85 THR A O 1
ATOM 660 N N . LEU A 1 86 ? -0.404 -2.147 -5.611 1.00 92.38 86 LEU A N 1
ATOM 661 C CA . LEU A 1 86 ? -0.811 -3.494 -5.257 1.00 92.38 86 LEU A CA 1
ATOM 662 C C . LEU A 1 86 ? -1.576 -4.069 -6.446 1.00 92.38 86 LEU A C 1
ATOM 664 O O . LEU A 1 86 ? -2.524 -3.451 -6.939 1.00 92.38 86 LEU A O 1
ATOM 668 N N . ASN A 1 87 ? -1.155 -5.250 -6.879 1.00 89.12 87 ASN A N 1
ATOM 669 C CA . ASN A 1 87 ? -1.623 -5.901 -8.097 1.00 89.12 87 ASN A CA 1
ATOM 670 C C . ASN A 1 87 ? -2.425 -7.181 -7.759 1.00 89.12 87 ASN A C 1
ATOM 672 O O . ASN A 1 87 ? -2.453 -7.590 -6.595 1.00 89.12 87 ASN A O 1
ATOM 676 N N . PRO A 1 88 ? -3.048 -7.861 -8.746 1.00 88.94 88 PRO A N 1
ATOM 677 C CA . PRO A 1 88 ? -3.884 -9.045 -8.505 1.00 88.94 88 PRO A CA 1
ATOM 678 C C . PRO A 1 88 ? -3.115 -10.264 -7.992 1.00 88.94 88 PRO A C 1
ATOM 680 O O . PRO A 1 88 ? -3.716 -11.205 -7.488 1.00 88.94 88 PRO A O 1
ATOM 683 N N . ASP A 1 89 ? -1.787 -10.245 -8.103 1.00 88.06 89 ASP A N 1
ATOM 684 C CA . ASP A 1 89 ? -0.890 -11.219 -7.477 1.00 88.06 89 ASP A CA 1
ATOM 685 C C . ASP A 1 89 ? -0.693 -10.974 -5.970 1.00 88.06 89 ASP A C 1
ATOM 687 O O . ASP A 1 89 ? 0.098 -11.659 -5.322 1.00 88.06 89 ASP A O 1
ATOM 691 N N . CYS A 1 90 ? -1.407 -9.994 -5.410 1.00 90.25 90 CYS A N 1
ATOM 692 C CA . CYS A 1 90 ? -1.368 -9.591 -4.012 1.00 90.25 90 CYS A CA 1
ATOM 693 C C . CYS A 1 90 ? 0.014 -9.145 -3.528 1.00 90.25 90 CYS A C 1
ATOM 695 O O . CYS A 1 90 ? 0.248 -9.098 -2.321 1.00 90.25 90 CYS A O 1
ATOM 697 N N . GLN A 1 91 ? 0.914 -8.790 -4.450 1.00 90.75 91 GLN A N 1
ATOM 698 C CA . GLN A 1 91 ? 2.232 -8.251 -4.139 1.00 90.75 91 GLN A CA 1
ATOM 699 C C . GLN A 1 91 ? 2.201 -6.729 -4.197 1.00 90.75 91 GLN A C 1
ATOM 701 O O . GLN A 1 91 ? 1.742 -6.132 -5.181 1.00 90.75 91 GLN A O 1
ATOM 706 N N . MET A 1 92 ? 2.719 -6.102 -3.143 1.00 90.94 92 MET A N 1
ATOM 707 C CA . MET A 1 92 ? 3.000 -4.677 -3.166 1.00 90.94 92 MET A CA 1
ATOM 708 C C . MET A 1 92 ? 4.310 -4.413 -3.886 1.00 90.94 92 MET A C 1
ATOM 710 O O . MET A 1 92 ? 5.277 -5.157 -3.745 1.00 90.94 92 MET A O 1
ATOM 714 N N . ARG A 1 93 ? 4.337 -3.320 -4.643 1.00 90.69 93 ARG A N 1
ATOM 715 C CA . ARG A 1 93 ? 5.519 -2.843 -5.353 1.00 90.69 93 ARG A CA 1
ATOM 716 C C . ARG A 1 93 ? 5.627 -1.344 -5.226 1.00 90.69 93 ARG A C 1
ATOM 718 O O . ARG A 1 93 ? 4.652 -0.645 -5.486 1.00 90.69 93 ARG A O 1
ATOM 725 N N . GLN A 1 94 ? 6.798 -0.855 -4.875 1.00 90.69 94 GLN A N 1
ATOM 726 C CA . GLN A 1 94 ? 7.101 0.558 -4.737 1.00 90.69 94 GLN A CA 1
ATOM 727 C C . GLN A 1 94 ? 8.215 0.954 -5.708 1.00 90.69 94 GLN A C 1
ATOM 729 O O . GLN A 1 94 ? 9.109 0.166 -5.978 1.00 90.69 94 GLN A O 1
ATOM 734 N N . ALA A 1 95 ? 8.177 2.158 -6.262 1.00 86.50 95 ALA A N 1
ATOM 735 C CA . ALA A 1 95 ? 9.308 2.689 -7.011 1.00 86.50 95 ALA A CA 1
ATOM 736 C C . ALA A 1 95 ? 10.177 3.572 -6.108 1.00 86.50 95 ALA A C 1
ATOM 738 O O . ALA A 1 95 ? 9.670 4.289 -5.238 1.00 86.50 95 ALA A O 1
ATOM 739 N N . SER A 1 96 ? 11.485 3.577 -6.372 1.00 81.25 96 SER A N 1
ATOM 740 C CA . SER A 1 96 ? 12.407 4.575 -5.824 1.00 81.25 96 SER A CA 1
ATOM 741 C C . SER A 1 96 ? 11.827 5.988 -6.027 1.00 81.25 96 SER A C 1
ATOM 743 O O . SER A 1 96 ? 11.341 6.286 -7.126 1.00 81.25 96 SER A O 1
ATOM 745 N N . PRO A 1 97 ? 11.803 6.853 -4.992 1.00 85.06 97 PRO A N 1
ATOM 746 C CA . PRO A 1 97 ? 12.652 6.843 -3.791 1.00 85.06 97 PRO A CA 1
ATOM 747 C C . PRO A 1 97 ? 12.158 6.049 -2.562 1.00 85.06 97 PRO A C 1
ATOM 749 O O . PRO A 1 97 ? 12.732 6.214 -1.491 1.00 85.06 97 PRO A O 1
ATOM 752 N N . ASN A 1 98 ? 11.144 5.182 -2.673 1.00 86.25 98 ASN A N 1
ATOM 753 C CA . ASN A 1 98 ? 10.640 4.374 -1.547 1.00 86.25 98 ASN A CA 1
ATOM 754 C C . ASN A 1 98 ? 10.190 5.200 -0.318 1.00 86.25 98 ASN A C 1
ATOM 756 O O . ASN A 1 98 ? 10.512 4.878 0.825 1.00 86.25 98 ASN A O 1
ATOM 760 N N . THR A 1 99 ? 9.468 6.296 -0.559 1.00 90.19 99 THR A N 1
ATOM 761 C CA . THR A 1 99 ? 9.029 7.255 0.475 1.00 90.19 99 THR A CA 1
ATOM 762 C C . THR A 1 99 ? 7.925 6.724 1.380 1.00 90.19 99 THR A C 1
ATOM 764 O O . THR A 1 99 ? 7.784 7.202 2.502 1.00 90.19 99 THR A O 1
ATOM 767 N N . VAL A 1 100 ? 7.145 5.742 0.923 1.00 92.62 100 VAL A N 1
ATOM 768 C CA . VAL A 1 100 ? 6.153 5.054 1.748 1.00 92.62 100 VAL A CA 1
ATOM 769 C C . VAL A 1 100 ? 6.874 3.967 2.538 1.00 92.62 100 VAL A C 1
ATOM 771 O O . VAL A 1 100 ? 7.530 3.096 1.969 1.00 92.62 100 VAL A O 1
ATOM 774 N N . THR A 1 101 ? 6.745 4.011 3.860 1.00 93.12 101 THR A N 1
ATOM 775 C CA . THR A 1 101 ? 7.337 3.058 4.805 1.00 93.12 101 THR A CA 1
ATOM 776 C C . THR A 1 101 ? 6.315 2.035 5.299 1.00 93.12 101 THR A C 1
ATOM 778 O O . THR A 1 101 ? 6.690 0.907 5.629 1.00 93.12 101 THR A O 1
ATOM 781 N N . ALA A 1 102 ? 5.024 2.379 5.295 1.00 94.38 102 ALA A N 1
ATOM 782 C CA . ALA A 1 102 ? 3.937 1.487 5.687 1.00 94.38 102 ALA A CA 1
ATOM 783 C C . ALA A 1 102 ? 2.659 1.736 4.877 1.00 94.38 102 ALA A C 1
ATOM 785 O O . ALA A 1 102 ? 2.374 2.858 4.462 1.00 94.38 102 ALA A O 1
ATOM 786 N N . VAL A 1 103 ? 1.863 0.685 4.692 1.00 94.94 103 VAL A N 1
ATOM 787 C CA . VAL A 1 103 ? 0.547 0.726 4.050 1.00 94.94 103 VAL A CA 1
ATOM 788 C C . VAL A 1 103 ? -0.478 0.106 4.983 1.00 94.94 103 VAL A C 1
ATOM 790 O O . VAL A 1 103 ? -0.292 -1.013 5.454 1.00 94.94 103 VAL A O 1
ATOM 793 N N . CYS A 1 104 ? -1.581 0.810 5.209 1.00 95.75 104 CYS A N 1
ATOM 794 C CA . CYS A 1 104 ? -2.738 0.281 5.914 1.00 95.75 104 CYS A CA 1
ATOM 795 C C . CYS A 1 104 ? -3.886 0.037 4.946 1.00 95.75 104 CYS A C 1
ATOM 797 O O . CYS A 1 104 ? -4.229 0.889 4.127 1.00 95.75 104 CYS A O 1
ATOM 799 N N . ILE A 1 105 ? -4.489 -1.135 5.076 1.00 95.69 105 ILE A N 1
ATOM 800 C CA . ILE A 1 105 ? -5.587 -1.628 4.262 1.00 95.69 105 ILE A CA 1
ATOM 801 C C . ILE A 1 105 ? -6.808 -1.730 5.160 1.00 95.69 105 ILE A C 1
ATOM 803 O O . ILE A 1 105 ? -6.746 -2.369 6.211 1.00 95.69 105 ILE A O 1
ATOM 807 N N . ARG A 1 106 ? -7.920 -1.142 4.723 1.00 96.06 106 ARG A N 1
ATOM 808 C CA . ARG A 1 106 ? -9.245 -1.440 5.258 1.00 96.06 106 ARG A CA 1
ATOM 809 C C . ARG A 1 106 ? -9.918 -2.454 4.351 1.00 96.06 106 ARG A C 1
ATOM 811 O O . ARG A 1 106 ? -9.999 -2.235 3.141 1.00 96.06 106 ARG A O 1
ATOM 818 N N . ASN A 1 107 ? -10.408 -3.548 4.922 1.00 95.19 107 ASN A N 1
ATOM 819 C CA . ASN A 1 107 ? -11.207 -4.511 4.175 1.00 95.19 107 ASN A CA 1
ATOM 820 C C . ASN A 1 107 ? -12.700 -4.120 4.162 1.00 95.19 107 ASN A C 1
ATOM 822 O O . ASN A 1 107 ? -13.141 -3.253 4.917 1.00 95.19 107 ASN A O 1
ATOM 826 N N . LYS A 1 108 ? -13.505 -4.784 3.331 1.00 94.06 108 LYS A N 1
ATOM 827 C CA . LYS A 1 108 ? -14.957 -4.552 3.210 1.00 94.06 108 LYS A CA 1
ATOM 828 C C . LYS A 1 108 ? -15.745 -4.906 4.472 1.00 94.06 108 LYS A C 1
ATOM 830 O O . LYS A 1 108 ? -16.881 -4.469 4.615 1.00 94.06 108 LYS A O 1
ATOM 835 N N . ALA A 1 109 ? -15.145 -5.658 5.396 1.00 94.75 109 ALA A N 1
ATOM 836 C CA . ALA A 1 109 ? -15.699 -5.910 6.725 1.00 94.75 109 ALA A CA 1
ATOM 837 C C . ALA A 1 109 ? -15.388 -4.778 7.731 1.00 94.75 109 ALA A C 1
ATOM 839 O O . ALA A 1 109 ? -15.794 -4.858 8.887 1.00 94.75 109 ALA A O 1
ATOM 840 N N . GLY A 1 110 ? -14.664 -3.730 7.319 1.00 93.19 110 GLY A N 1
ATOM 841 C CA . GLY A 1 110 ? -14.291 -2.590 8.159 1.00 93.19 110 GLY A CA 1
ATOM 842 C C . GLY A 1 110 ? -13.073 -2.826 9.060 1.00 93.19 110 GLY A C 1
ATOM 843 O O . GLY A 1 110 ? -12.728 -1.952 9.856 1.00 93.19 110 GLY A O 1
ATOM 844 N N . GLN A 1 111 ? -12.404 -3.975 8.941 1.00 93.62 111 GLN A N 1
ATOM 845 C CA . GLN A 1 111 ? -11.180 -4.290 9.677 1.00 93.62 111 GLN A CA 1
ATOM 846 C C . GLN A 1 111 ? -9.972 -3.635 9.013 1.00 93.62 111 GLN A C 1
ATOM 848 O O . GLN A 1 111 ? -9.970 -3.401 7.804 1.00 93.62 111 GLN A O 1
ATOM 853 N N . ASN A 1 112 ? -8.927 -3.377 9.801 1.00 93.12 112 ASN A N 1
ATOM 854 C CA . ASN A 1 112 ? -7.740 -2.665 9.342 1.00 93.12 112 ASN A CA 1
ATOM 855 C C . ASN A 1 112 ? -6.490 -3.488 9.622 1.00 93.12 112 ASN A C 1
ATOM 857 O O . ASN A 1 112 ? -6.352 -4.063 10.701 1.00 93.12 112 ASN A O 1
ATOM 861 N N . LYS A 1 113 ? -5.590 -3.535 8.644 1.00 93.12 113 LYS A N 1
ATOM 862 C CA . LYS A 1 113 ? -4.291 -4.190 8.756 1.00 93.12 113 LYS A CA 1
ATOM 863 C C . LYS A 1 113 ? -3.233 -3.298 8.138 1.00 93.12 113 LYS A C 1
ATOM 865 O O . LYS A 1 113 ? -3.402 -2.822 7.020 1.00 93.12 113 LYS A O 1
ATOM 870 N N . CYS A 1 114 ? -2.152 -3.093 8.872 1.00 94.50 114 CYS A N 1
ATOM 871 C CA . CYS A 1 114 ? -1.030 -2.278 8.448 1.00 94.50 114 CYS A CA 1
ATOM 872 C C . CYS A 1 114 ? 0.195 -3.163 8.264 1.00 94.50 114 CYS A C 1
ATOM 874 O O . CYS A 1 114 ? 0.475 -4.032 9.088 1.00 94.50 114 CYS A O 1
ATOM 876 N N . VAL A 1 115 ? 0.913 -2.944 7.174 1.00 94.19 115 VAL A N 1
ATOM 877 C CA . VAL A 1 115 ? 2.097 -3.710 6.799 1.00 94.19 115 VAL A CA 1
ATOM 878 C C . VAL A 1 115 ? 3.190 -2.776 6.309 1.00 94.19 115 VAL A C 1
ATOM 880 O O . VAL A 1 115 ? 2.921 -1.672 5.832 1.00 94.19 115 VAL A O 1
ATOM 883 N N . LYS A 1 116 ? 4.439 -3.210 6.430 1.00 93.00 116 LYS A N 1
ATOM 884 C CA . LYS A 1 116 ? 5.587 -2.471 5.919 1.00 93.00 116 LYS A CA 1
ATOM 885 C C . LYS A 1 116 ? 5.525 -2.415 4.392 1.00 93.00 116 LYS A C 1
ATOM 887 O O . LYS A 1 116 ? 5.245 -3.423 3.748 1.00 93.00 116 LYS A O 1
ATOM 892 N N . ALA A 1 117 ? 5.796 -1.247 3.822 1.00 92.06 117 ALA A N 1
ATOM 893 C CA . ALA A 1 117 ? 5.929 -1.104 2.379 1.00 92.06 117 ALA A CA 1
ATOM 894 C C . ALA A 1 117 ? 7.249 -1.742 1.895 1.00 92.06 117 ALA A C 1
ATOM 896 O O . ALA A 1 117 ? 8.259 -1.673 2.606 1.00 92.06 117 ALA A O 1
ATOM 897 N N . PRO A 1 118 ? 7.271 -2.356 0.700 1.00 91.62 118 PRO A N 1
ATOM 898 C CA . PRO A 1 118 ? 8.489 -2.925 0.139 1.00 91.62 118 PRO A CA 1
ATOM 899 C C . PRO A 1 118 ? 9.506 -1.834 -0.206 1.00 91.62 118 PRO A C 1
ATOM 901 O O . PRO A 1 118 ? 9.149 -0.718 -0.587 1.00 91.62 118 PRO A O 1
ATOM 904 N N . THR A 1 119 ? 10.781 -2.198 -0.122 1.00 86.81 119 THR A N 1
ATOM 905 C CA . THR A 1 119 ? 11.894 -1.434 -0.701 1.00 86.81 119 THR A CA 1
ATOM 906 C C . THR A 1 119 ? 12.391 -2.132 -1.964 1.00 86.81 119 THR A C 1
ATOM 908 O O . THR A 1 119 ? 11.959 -3.246 -2.260 1.00 86.81 119 THR A O 1
ATOM 911 N N . ASP A 1 120 ? 13.341 -1.530 -2.684 1.00 81.50 120 ASP A N 1
ATOM 912 C CA . ASP A 1 120 ? 13.967 -2.127 -3.878 1.00 81.50 120 ASP A CA 1
ATOM 913 C C . ASP A 1 120 ? 14.515 -3.550 -3.641 1.00 81.50 120 ASP A C 1
ATOM 915 O O . ASP A 1 120 ? 14.535 -4.356 -4.569 1.00 81.50 120 ASP A O 1
ATOM 919 N N . ALA A 1 121 ? 14.895 -3.892 -2.403 1.00 78.69 121 ALA A N 1
ATOM 920 C CA . ALA A 1 121 ? 15.373 -5.226 -2.037 1.00 78.69 121 ALA A CA 1
ATOM 921 C C . ALA A 1 121 ? 14.256 -6.287 -1.935 1.00 78.69 121 ALA A C 1
ATOM 923 O O . ALA A 1 121 ? 14.517 -7.471 -2.149 1.00 78.69 121 ALA A O 1
ATOM 924 N N . ASP A 1 122 ? 13.013 -5.872 -1.659 1.00 79.69 122 ASP A N 1
ATOM 925 C CA . ASP A 1 122 ? 11.930 -6.756 -1.200 1.00 79.69 122 ASP A CA 1
ATOM 926 C C . ASP A 1 122 ? 10.675 -6.721 -2.096 1.00 79.69 122 ASP A C 1
ATOM 928 O O . ASP A 1 122 ? 9.641 -7.288 -1.742 1.00 79.69 122 ASP A O 1
ATOM 932 N N . GLN A 1 123 ? 10.749 -6.093 -3.277 1.00 72.25 123 GLN A N 1
ATOM 933 C CA . GLN A 1 123 ? 9.618 -5.864 -4.203 1.00 72.25 123 GLN A CA 1
ATOM 934 C C . GLN A 1 123 ? 8.824 -7.124 -4.603 1.00 72.25 123 GLN A C 1
ATOM 936 O O . GLN A 1 123 ? 7.684 -7.022 -5.043 1.00 72.25 123 GLN A O 1
ATOM 941 N N . ASN A 1 124 ? 9.427 -8.312 -4.487 1.00 70.50 124 ASN A N 1
ATOM 942 C CA . ASN A 1 124 ? 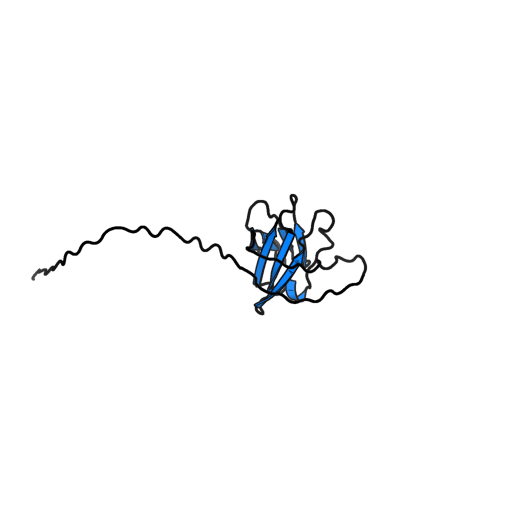8.806 -9.598 -4.835 1.00 70.50 124 ASN A CA 1
ATOM 943 C C . ASN A 1 124 ? 8.566 -10.506 -3.614 1.00 70.50 124 ASN A C 1
ATOM 945 O O . ASN A 1 124 ? 8.223 -11.677 -3.776 1.00 70.50 124 ASN A O 1
ATOM 949 N N . PHE A 1 125 ? 8.798 -9.995 -2.403 1.00 78.81 125 PHE A N 1
ATOM 950 C CA . PHE A 1 125 ? 8.686 -10.739 -1.144 1.00 78.81 125 PHE A CA 1
ATOM 951 C C . PHE A 1 125 ? 7.767 -10.050 -0.126 1.00 78.81 125 PHE A C 1
ATOM 953 O O . PHE A 1 125 ? 7.785 -10.407 1.050 1.00 78.81 125 PHE A O 1
ATOM 960 N N . CYS A 1 126 ? 6.980 -9.070 -0.573 1.00 86.00 126 CYS A N 1
ATOM 961 C CA . CYS A 1 126 ? 6.053 -8.302 0.246 1.00 86.00 126 CYS A CA 1
ATOM 962 C C . CYS A 1 126 ? 4.635 -8.436 -0.326 1.00 86.00 126 CYS A C 1
ATOM 964 O O . CYS A 1 126 ? 4.128 -7.578 -1.055 1.00 86.00 126 CYS A O 1
ATOM 966 N N . GLY A 1 127 ? 3.993 -9.543 0.022 1.00 89.81 127 GLY A N 1
ATOM 967 C CA . GLY A 1 127 ? 2.602 -9.833 -0.274 1.00 89.81 127 GLY A CA 1
ATOM 968 C C . GLY A 1 127 ? 1.664 -9.532 0.886 1.00 89.81 127 GLY A C 1
ATOM 969 O O . GLY A 1 127 ? 2.063 -9.457 2.047 1.00 89.81 127 GLY A O 1
ATOM 970 N N . ILE A 1 128 ? 0.380 -9.422 0.580 1.00 90.62 128 ILE A N 1
ATOM 971 C CA . ILE A 1 128 ? -0.689 -9.442 1.581 1.00 90.62 128 ILE A CA 1
ATOM 972 C C . ILE A 1 128 ? -1.492 -10.742 1.472 1.00 90.62 128 ILE A C 1
ATOM 974 O O . ILE A 1 128 ? -1.571 -11.318 0.384 1.00 90.62 128 ILE A O 1
ATOM 978 N N . PRO A 1 129 ? -2.117 -11.208 2.568 1.00 90.12 129 PRO A N 1
ATOM 979 C CA . PRO A 1 129 ? -2.983 -12.381 2.527 1.00 90.12 129 PRO A CA 1
ATOM 980 C C . PRO A 1 129 ? -4.099 -12.244 1.477 1.00 90.12 129 PRO A C 1
ATOM 982 O O . PRO A 1 129 ? -4.689 -11.173 1.310 1.00 90.12 129 PRO A O 1
ATOM 985 N N . THR A 1 130 ? -4.387 -13.325 0.749 1.00 88.62 130 THR A N 1
ATOM 986 C CA . THR A 1 130 ? -5.322 -13.326 -0.390 1.00 88.62 130 THR A CA 1
ATOM 987 C C . THR A 1 130 ? -6.757 -12.958 0.006 1.00 88.62 130 THR A C 1
ATOM 989 O O . THR A 1 130 ? -7.476 -12.332 -0.774 1.00 88.62 130 THR A O 1
ATOM 992 N N . ASP A 1 131 ? -7.174 -13.305 1.221 1.00 88.88 131 ASP A N 1
ATOM 993 C CA . ASP A 1 131 ? -8.461 -12.926 1.811 1.00 88.88 131 ASP A CA 1
ATOM 994 C C . ASP A 1 131 ? -8.579 -11.405 2.010 1.00 88.88 131 ASP A C 1
ATOM 996 O O . ASP A 1 131 ? -9.622 -10.820 1.713 1.00 88.88 131 ASP A O 1
ATOM 1000 N N . TRP A 1 132 ? -7.493 -10.742 2.416 1.00 91.31 132 TRP A N 1
ATOM 1001 C CA . TRP A 1 132 ? -7.428 -9.281 2.504 1.00 91.31 132 TRP A CA 1
ATOM 1002 C C . TRP A 1 132 ? -7.382 -8.634 1.123 1.00 91.31 132 TRP A C 1
ATOM 1004 O O . TRP A 1 132 ? -8.155 -7.722 0.842 1.00 91.31 132 TRP A O 1
ATOM 1014 N N . CYS A 1 133 ? -6.512 -9.143 0.253 1.00 91.00 133 CYS A N 1
ATOM 1015 C CA . CYS A 1 133 ? -6.278 -8.653 -1.103 1.00 91.00 133 CYS A CA 1
ATOM 1016 C C . CYS A 1 133 ? -7.552 -8.579 -1.959 1.00 91.00 133 CYS A C 1
ATOM 1018 O O . CYS A 1 133 ? -7.790 -7.591 -2.651 1.00 91.00 133 CYS A O 1
ATOM 1020 N N . ASN A 1 134 ? -8.417 -9.591 -1.859 1.00 90.12 134 ASN A N 1
ATOM 1021 C CA . ASN A 1 134 ? -9.675 -9.649 -2.608 1.00 90.12 134 ASN A CA 1
ATOM 1022 C C . ASN A 1 134 ? -10.841 -8.915 -1.924 1.00 90.12 134 ASN A C 1
ATOM 1024 O O . ASN A 1 134 ? -11.935 -8.818 -2.483 1.00 90.12 134 ASN A O 1
ATOM 1028 N N . SER A 1 135 ? -10.624 -8.386 -0.719 1.00 93.69 135 SER A N 1
ATOM 1029 C CA . SER A 1 135 ? -11.649 -7.734 0.098 1.00 93.69 135 SER A CA 1
ATOM 1030 C C . SER A 1 135 ? -11.282 -6.292 0.442 1.00 93.69 135 SER A C 1
ATOM 1032 O O . SER A 1 135 ? -11.770 -5.751 1.426 1.00 93.69 135 SER A O 1
ATOM 1034 N N . ILE A 1 136 ? -10.430 -5.639 -0.348 1.00 93.62 136 ILE A N 1
ATOM 1035 C CA . ILE A 1 136 ? -10.021 -4.256 -0.081 1.00 93.62 136 ILE A CA 1
ATOM 1036 C C . ILE A 1 136 ? -11.201 -3.309 -0.300 1.00 93.62 136 ILE A C 1
ATOM 1038 O O . ILE A 1 136 ? -11.856 -3.331 -1.344 1.00 93.62 136 ILE A O 1
ATOM 1042 N N . ASP A 1 137 ? -11.450 -2.475 0.702 1.00 95.38 137 ASP A N 1
ATOM 1043 C CA . ASP A 1 137 ? -12.366 -1.342 0.632 1.00 95.38 137 ASP A CA 1
ATOM 1044 C C . ASP A 1 137 ? -11.595 -0.043 0.377 1.00 95.38 137 ASP A C 1
ATOM 1046 O O . ASP A 1 137 ? -11.990 0.761 -0.466 1.00 95.38 137 ASP A O 1
ATOM 1050 N N . ASN A 1 138 ? -10.466 0.157 1.067 1.00 95.25 138 ASN A N 1
ATOM 1051 C CA . ASN A 1 138 ? -9.603 1.317 0.853 1.00 95.25 138 ASN A CA 1
ATOM 1052 C C . ASN A 1 138 ? -8.180 1.091 1.401 1.00 95.25 138 ASN A C 1
ATOM 1054 O O . ASN A 1 138 ? -7.954 0.185 2.206 1.00 95.25 138 ASN A O 1
ATOM 1058 N N . MET A 1 139 ? -7.218 1.911 0.970 1.00 95.31 139 MET A N 1
ATOM 1059 C CA . MET A 1 139 ? -5.813 1.831 1.382 1.00 95.31 139 MET A CA 1
ATOM 1060 C C . MET A 1 139 ? -5.189 3.219 1.551 1.00 95.31 139 MET A C 1
ATOM 1062 O O . MET A 1 139 ? -5.525 4.164 0.827 1.00 95.31 139 MET A O 1
ATOM 1066 N N . TRP A 1 140 ? -4.226 3.315 2.466 1.00 96.00 140 TRP A N 1
ATOM 1067 C CA . TRP A 1 140 ? -3.472 4.533 2.770 1.00 96.00 140 TRP A CA 1
ATOM 1068 C C . TRP A 1 140 ? -2.010 4.211 3.064 1.00 96.00 140 TRP A C 1
ATOM 1070 O O . TRP A 1 140 ? -1.702 3.131 3.563 1.00 96.00 140 TRP A O 1
ATOM 1080 N N . GLY A 1 141 ? -1.118 5.146 2.747 1.00 94.88 141 GLY A N 1
ATOM 1081 C CA . GLY A 1 141 ? 0.323 5.008 2.926 1.00 94.88 141 GLY A CA 1
ATOM 1082 C C . GLY A 1 141 ? 0.886 6.055 3.881 1.00 94.88 141 GLY A C 1
ATOM 1083 O O . GLY A 1 141 ? 0.527 7.230 3.802 1.00 94.88 141 GLY A O 1
ATOM 1084 N N . TRP A 1 142 ? 1.797 5.622 4.748 1.00 94.69 142 TRP A N 1
ATOM 1085 C CA . TRP A 1 142 ? 2.609 6.457 5.631 1.00 94.69 142 TRP A CA 1
ATOM 1086 C C . TRP A 1 142 ? 4.044 6.464 5.131 1.00 94.69 142 TRP A C 1
ATOM 1088 O O . TRP A 1 142 ? 4.521 5.459 4.607 1.00 94.69 142 TRP A O 1
ATOM 1098 N N . GLY A 1 143 ? 4.720 7.592 5.299 1.00 88.81 143 GLY A N 1
ATOM 1099 C CA . G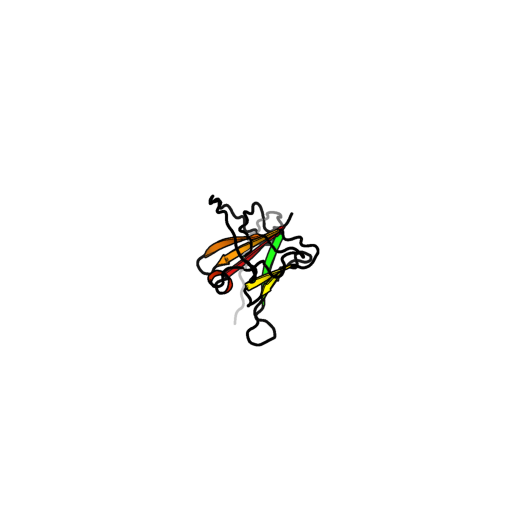LY A 1 143 ? 6.142 7.733 5.019 1.00 88.81 143 GLY A CA 1
ATOM 1100 C C . GLY A 1 143 ? 6.892 8.256 6.229 1.00 88.81 143 GLY A C 1
ATOM 1101 O O . GLY A 1 143 ? 6.296 8.489 7.282 1.00 88.81 143 GLY A O 1
ATOM 1102 N N . ASN A 1 144 ? 8.200 8.405 6.050 1.00 68.56 144 ASN A N 1
ATOM 1103 C CA . ASN A 1 144 ? 9.055 9.154 6.970 1.00 68.56 144 ASN A CA 1
ATOM 1104 C C . ASN A 1 144 ? 9.002 10.654 6.681 1.00 68.56 144 ASN A C 1
ATOM 1106 O O . ASN A 1 144 ? 8.830 11.015 5.494 1.00 68.56 144 ASN A O 1
#

Secondary structure (DSSP, 8-state):
----------------------------B--------------SSSPBPPB----SB-SEEEEEE--SSTT--EEEESSTT--EEE-TT-BEEE-TT--EEEEEEEETTS-EEEEEPP-TTTTTS-B--HHHHTTEEEEEEEE-

Sequence (144 aa):
MYLILFARLIYGTSRVQPSLLRHHLFNMHFSSFISAAALFVSARAGGLCADATVTGDAITGFRFSSGYCPGGWQWYSRDKGTTITLNPDCQMRQASPNTVTAVCIRNKAGQNKCVKAPTDADQNFCGIPTDWCNSIDNMWGWGN

Organism: Colletotrichum orbiculare (strain 104-T / ATCC 96160 / CBS 514.97 / LARS 414 / MAFF 240422) (NCBI:txid1213857)

Foldseek 3Di:
DDDDDDDDDDDDDDDDDDDDDDPPPVFDFDDDDDDDDDDDDDDDDQAAFAFDDDGGTFPWWWDWDCDPDPPWIKIFTPDPPATWMAILVQFIAGDPVNFFQKKWFQFQVRDITMGGHDDPVRRRNHGHDNVRSVGTPIMTTHGD